Protein AF-A0A2N2JSB9-F1 (afdb_monomer_lite)

Sequence (183 aa):
MKIQDVIDMKKGLFSKIEAVAYDILVPFICLKTGGCCSVYMPLIPERNLIEIAHDLCQDEGELFCAYMSCFRKSITSHPDPCIFLDKNNLCRIYEHPLRPAVCRLYPFSFGGGAEKCPSYREHKRFLTILTHHSPPCQIYDASFCPNLNLRRIPDHDWPEILETFQASGPSAELEKKFIEWNH

pLDDT: mean 86.26, std 11.61, range [42.0, 97.81]

Radius of gyration: 18.36 Å; chains: 1; bounding box: 42×27×48 Å

Foldseek 3Di:
DDVVLVVVVLQWWWKWKAFPQFIATQTFDQPQQLQQQQLDQDDFDLVLLQVLCVVVVHDSVVSVVVSVVQVVCSVPHDHGGHPQQDPRSGGVQPDPPSQGPRNSQPPQQPPGTDPRRPRRVLSVLLVVQLCVVGPPIDMDIPNRCPDCPGRADDPVRVVVSLCSNVVSPDDPVSSVVSVSNRD

Structure (mmCIF, N/CA/C/O backbone):
data_AF-A0A2N2JSB9-F1
#
_entry.id   AF-A0A2N2JSB9-F1
#
loop_
_atom_site.group_PDB
_atom_site.id
_atom_site.type_symbol
_atom_site.label_atom_id
_atom_site.label_alt_id
_atom_site.label_comp_id
_atom_site.label_asym_id
_atom_site.label_entity_id
_atom_site.label_seq_id
_atom_site.pdbx_PDB_ins_code
_atom_site.Cartn_x
_atom_site.Cartn_y
_atom_site.Cartn_z
_atom_site.occupancy
_atom_site.B_iso_or_equiv
_atom_site.auth_seq_id
_atom_site.auth_comp_id
_atom_site.auth_asym_id
_atom_site.auth_atom_id
_atom_site.pdbx_PDB_model_num
ATOM 1 N N . MET A 1 1 ? -2.198 -4.602 -23.331 1.00 50.72 1 MET A N 1
ATOM 2 C CA . MET A 1 1 ? -2.467 -5.131 -21.979 1.00 50.72 1 MET A CA 1
ATOM 3 C C . MET A 1 1 ? -3.927 -5.532 -21.969 1.00 50.72 1 MET A C 1
ATOM 5 O O . MET A 1 1 ? -4.738 -4.753 -22.469 1.00 50.72 1 MET A O 1
ATOM 9 N N . LYS A 1 2 ? -4.259 -6.760 -21.564 1.00 42.00 2 LYS A N 1
ATOM 10 C CA . LYS A 1 2 ? -5.657 -7.206 -21.563 1.00 42.00 2 LYS A CA 1
ATOM 11 C C . LYS A 1 2 ? -6.378 -6.522 -20.396 1.00 42.00 2 LYS A C 1
ATOM 13 O O . LYS A 1 2 ? -5.768 -6.196 -19.385 1.00 42.00 2 LYS A O 1
ATOM 18 N N . ILE A 1 3 ? -7.686 -6.301 -20.526 1.00 43.19 3 ILE A N 1
ATOM 19 C CA . ILE A 1 3 ? -8.516 -5.683 -19.471 1.00 43.19 3 ILE A CA 1
ATOM 20 C C . ILE A 1 3 ? -8.419 -6.469 -18.150 1.00 43.19 3 ILE A C 1
ATOM 22 O O . ILE A 1 3 ? -8.479 -5.874 -17.078 1.00 43.19 3 ILE A O 1
ATOM 26 N N . GLN A 1 4 ? -8.216 -7.786 -18.228 1.00 44.06 4 GLN A N 1
ATOM 27 C CA . GLN A 1 4 ? -8.050 -8.657 -17.066 1.00 44.06 4 GLN A CA 1
ATOM 28 C C . GLN A 1 4 ? -6.782 -8.334 -16.254 1.00 44.06 4 GLN A C 1
ATOM 30 O O . GLN A 1 4 ? -6.853 -8.290 -15.030 1.00 44.06 4 GLN A O 1
ATOM 35 N N . ASP A 1 5 ? -5.677 -7.994 -16.921 1.00 50.25 5 ASP A N 1
ATOM 36 C CA . ASP A 1 5 ? -4.405 -7.639 -16.274 1.00 50.25 5 ASP A CA 1
ATOM 37 C C . ASP A 1 5 ? -4.565 -6.341 -15.456 1.00 50.25 5 ASP A C 1
ATOM 39 O O . ASP A 1 5 ? -4.139 -6.246 -14.309 1.00 50.25 5 ASP A O 1
ATOM 43 N N . VAL A 1 6 ? -5.324 -5.371 -15.985 1.00 51.88 6 VAL A N 1
ATOM 44 C CA . VAL A 1 6 ? -5.685 -4.130 -15.271 1.00 51.88 6 VAL A CA 1
ATOM 45 C C . VAL A 1 6 ? -6.546 -4.414 -14.034 1.00 51.88 6 VAL A C 1
ATOM 47 O O . VAL A 1 6 ? -6.442 -3.714 -13.026 1.00 51.88 6 VAL A O 1
ATOM 50 N N . ILE A 1 7 ? -7.421 -5.421 -14.095 1.00 46.69 7 ILE A N 1
ATOM 51 C CA . ILE A 1 7 ? -8.312 -5.802 -12.989 1.00 46.69 7 ILE A CA 1
ATOM 52 C C . ILE A 1 7 ? -7.534 -6.477 -11.852 1.00 46.69 7 ILE A C 1
ATOM 54 O O . ILE A 1 7 ? -7.848 -6.227 -10.687 1.00 46.69 7 ILE A O 1
ATOM 58 N N . ASP A 1 8 ? -6.511 -7.278 -12.146 1.00 51.44 8 ASP A N 1
ATOM 59 C CA . ASP A 1 8 ? -5.683 -7.893 -11.102 1.00 51.44 8 ASP A CA 1
ATOM 60 C C . ASP A 1 8 ? -4.663 -6.909 -10.507 1.00 51.44 8 ASP A C 1
ATOM 62 O O . ASP A 1 8 ? -4.428 -6.928 -9.294 1.00 51.44 8 ASP A O 1
ATOM 66 N N . MET A 1 9 ? -4.201 -5.925 -11.285 1.00 55.16 9 MET A N 1
ATOM 67 C CA . MET A 1 9 ? -3.440 -4.780 -10.764 1.00 55.16 9 MET A CA 1
ATOM 68 C C . MET A 1 9 ? -4.257 -3.910 -9.797 1.00 55.16 9 MET A C 1
ATOM 70 O O . MET A 1 9 ? -3.702 -3.400 -8.825 1.00 55.16 9 MET A O 1
ATOM 74 N N . LYS A 1 10 ? -5.587 -3.804 -9.968 1.00 54.69 10 LYS A N 1
ATOM 75 C CA . LYS A 1 10 ? -6.471 -3.111 -9.001 1.00 54.69 10 LYS A CA 1
ATOM 76 C C . LYS A 1 10 ? -6.503 -3.763 -7.613 1.00 54.69 10 LYS A C 1
ATOM 78 O O . LYS A 1 10 ? -7.000 -3.142 -6.674 1.00 54.69 10 LYS A O 1
ATOM 83 N N . LYS A 1 11 ? -6.014 -4.999 -7.462 1.00 65.56 11 LYS A N 1
ATOM 84 C CA . LYS A 1 11 ? -5.943 -5.692 -6.163 1.00 65.56 11 LYS A CA 1
ATOM 85 C C . LYS A 1 11 ? -4.587 -5.521 -5.472 1.00 65.56 11 LYS A C 1
ATOM 87 O O . LYS A 1 11 ? -4.480 -5.806 -4.281 1.00 65.56 11 LYS A O 1
ATOM 92 N N . GLY A 1 12 ? -3.560 -5.092 -6.204 1.00 80.00 12 GLY A N 1
ATOM 93 C CA . GLY A 1 12 ? -2.204 -4.922 -5.699 1.00 80.00 12 GLY A CA 1
ATOM 94 C C . GLY A 1 12 ? -1.925 -3.505 -5.206 1.00 80.00 12 GLY A C 1
ATOM 95 O O . GLY A 1 12 ? -2.455 -2.534 -5.735 1.00 80.00 12 GLY A O 1
ATOM 96 N N . LEU A 1 13 ? -1.061 -3.384 -4.198 1.00 88.56 13 LEU A N 1
ATOM 97 C CA . LEU A 1 13 ? -0.463 -2.104 -3.832 1.00 88.56 13 LEU A CA 1
ATOM 98 C C . LEU A 1 13 ? 0.814 -1.884 -4.631 1.00 88.56 13 LEU A C 1
ATOM 100 O O . LEU A 1 13 ? 1.604 -2.813 -4.803 1.00 88.56 13 LEU A O 1
ATOM 104 N N . PHE A 1 14 ? 1.017 -0.654 -5.087 1.00 91.50 14 PHE A N 1
ATOM 105 C CA . PHE A 1 14 ? 2.181 -0.258 -5.864 1.00 91.50 14 PHE A CA 1
ATOM 106 C C . PHE A 1 14 ? 2.459 1.230 -5.745 1.00 91.50 14 PHE A C 1
ATOM 108 O O . PHE A 1 14 ? 1.580 2.010 -5.368 1.00 91.50 14 PHE A O 1
ATOM 115 N N . SER A 1 15 ? 3.657 1.590 -6.182 1.00 92.44 15 SER A N 1
ATOM 116 C CA . SER A 1 15 ? 4.000 2.944 -6.592 1.00 92.44 15 SER A CA 1
ATOM 117 C C . SER A 1 15 ? 4.326 2.939 -8.079 1.00 92.44 15 SER A C 1
ATOM 119 O O . SER A 1 15 ? 4.911 1.988 -8.594 1.00 92.44 15 SER A O 1
ATOM 121 N N . LYS A 1 16 ? 3.919 3.990 -8.775 1.00 92.62 16 LYS A N 1
ATOM 122 C CA . LYS A 1 16 ? 4.202 4.254 -10.177 1.00 92.62 16 LYS A CA 1
ATOM 123 C C . LYS A 1 16 ? 5.309 5.293 -10.263 1.00 92.62 16 LYS A C 1
ATOM 125 O O . LYS A 1 16 ? 5.143 6.402 -9.761 1.00 92.62 16 LYS A O 1
ATOM 130 N N . ILE A 1 17 ? 6.408 4.931 -10.909 1.00 93.44 17 ILE A N 1
ATOM 131 C CA . ILE A 1 17 ? 7.460 5.849 -11.333 1.00 93.44 17 ILE A CA 1
ATOM 132 C C . ILE A 1 17 ? 7.115 6.267 -12.760 1.00 93.44 17 ILE A C 1
ATOM 134 O O . ILE A 1 17 ? 7.175 5.455 -13.680 1.00 93.44 17 ILE A O 1
ATOM 138 N N . GLU A 1 18 ? 6.737 7.524 -12.945 1.00 92.81 18 GLU A N 1
ATOM 139 C CA . GLU A 1 18 ? 6.546 8.108 -14.268 1.00 92.81 18 GLU A CA 1
ATOM 140 C C . GLU A 1 18 ? 7.894 8.604 -14.791 1.00 92.81 18 GLU A C 1
ATOM 142 O O . GLU A 1 18 ? 8.370 9.659 -14.366 1.00 92.81 18 GLU A O 1
ATOM 147 N N . ALA A 1 19 ? 8.514 7.848 -15.698 1.00 91.06 19 ALA A N 1
ATOM 148 C CA . ALA A 1 19 ? 9.703 8.281 -16.429 1.00 91.06 19 ALA A CA 1
ATOM 149 C C . ALA A 1 19 ? 9.305 9.106 -17.669 1.00 91.06 19 ALA A C 1
ATOM 151 O O . ALA A 1 19 ? 8.123 9.322 -17.958 1.00 91.06 19 ALA A O 1
ATOM 152 N N . VAL A 1 20 ? 10.283 9.577 -18.445 1.00 89.44 20 VAL A N 1
ATOM 153 C CA . VAL A 1 20 ? 10.009 10.399 -19.639 1.00 89.44 20 VAL A CA 1
ATOM 154 C C . VAL A 1 20 ? 9.208 9.627 -20.695 1.00 89.44 20 VAL A C 1
ATOM 156 O O . VAL A 1 20 ? 8.231 10.158 -21.222 1.00 89.44 20 VAL A O 1
ATOM 159 N N . ALA A 1 21 ? 9.579 8.377 -20.985 1.00 90.69 21 ALA A N 1
ATOM 160 C CA . ALA A 1 21 ? 8.986 7.595 -22.074 1.00 90.69 21 ALA A CA 1
ATOM 161 C C . ALA A 1 21 ? 7.978 6.527 -21.612 1.00 90.69 21 ALA A C 1
ATOM 163 O O . ALA A 1 21 ? 7.085 6.160 -22.374 1.00 90.69 21 ALA A O 1
ATOM 164 N N . TYR A 1 22 ? 8.090 6.051 -20.373 1.00 93.06 22 TYR A N 1
ATOM 165 C CA . TYR A 1 22 ? 7.349 4.899 -19.864 1.00 93.06 22 TYR A CA 1
ATOM 166 C C . TYR A 1 22 ? 7.008 5.055 -18.379 1.00 93.06 22 TYR A C 1
ATOM 168 O O . TYR A 1 22 ? 7.488 5.971 -17.709 1.00 93.06 22 TYR A O 1
ATOM 176 N N . ASP A 1 23 ? 6.178 4.149 -17.870 1.00 93.00 23 ASP A N 1
ATOM 177 C CA . ASP A 1 23 ? 5.858 4.038 -16.452 1.00 93.00 23 ASP A CA 1
ATOM 178 C C . ASP A 1 23 ? 6.407 2.720 -15.901 1.00 93.00 23 ASP A C 1
ATOM 180 O O . ASP A 1 23 ? 6.247 1.672 -16.527 1.00 93.00 23 ASP A O 1
ATOM 184 N N . ILE A 1 24 ? 7.022 2.769 -14.719 1.00 93.75 24 ILE A N 1
ATOM 185 C CA . ILE A 1 24 ? 7.435 1.577 -13.971 1.00 93.75 24 ILE A CA 1
ATOM 186 C C . ILE A 1 24 ? 6.519 1.426 -12.763 1.00 93.75 24 ILE A C 1
ATOM 188 O O . ILE A 1 24 ? 6.333 2.361 -11.984 1.00 93.75 24 ILE A O 1
ATOM 192 N N . LEU A 1 25 ? 5.983 0.232 -12.564 1.00 93.88 25 LEU A N 1
ATOM 193 C CA . LEU A 1 25 ? 5.205 -0.125 -11.389 1.00 93.88 25 LEU A CA 1
ATOM 194 C C . LEU A 1 25 ? 6.056 -0.929 -10.424 1.00 93.88 25 LEU A C 1
ATOM 196 O O . LEU A 1 25 ? 6.518 -2.023 -10.736 1.00 93.88 25 LEU A O 1
ATOM 200 N N . VAL A 1 26 ? 6.228 -0.399 -9.223 1.00 94.50 26 VAL A N 1
ATOM 201 C CA . VAL A 1 26 ? 6.958 -1.050 -8.140 1.00 94.50 26 VAL A CA 1
ATOM 202 C C . VAL A 1 26 ? 5.939 -1.657 -7.182 1.00 94.50 26 VAL A C 1
ATOM 204 O O . VAL A 1 26 ? 5.251 -0.906 -6.482 1.00 94.50 26 VAL A O 1
ATOM 207 N N . PRO A 1 27 ? 5.801 -2.994 -7.119 1.00 93.94 27 PRO A N 1
ATOM 208 C CA . PRO A 1 27 ? 4.850 -3.609 -6.215 1.00 93.94 27 PRO A CA 1
ATOM 209 C C . PRO A 1 27 ? 5.205 -3.405 -4.745 1.00 93.94 27 PRO A C 1
ATOM 211 O O . PRO A 1 27 ? 6.362 -3.234 -4.356 1.00 93.94 27 PRO A O 1
ATOM 214 N N . PHE A 1 28 ? 4.179 -3.464 -3.906 1.00 92.38 28 PHE A N 1
ATOM 215 C CA . PHE A 1 28 ? 4.302 -3.546 -2.462 1.00 92.38 28 PHE A CA 1
ATOM 216 C C . PHE A 1 28 ? 3.621 -4.824 -1.968 1.00 92.38 28 PHE A C 1
ATOM 218 O O . PHE A 1 28 ? 2.415 -5.019 -2.141 1.00 92.38 28 PHE A O 1
ATOM 225 N N . ILE A 1 29 ? 4.401 -5.694 -1.321 1.00 90.88 29 ILE A N 1
ATOM 226 C CA . ILE A 1 29 ? 3.926 -6.965 -0.766 1.00 90.88 29 ILE A CA 1
ATOM 227 C C . ILE A 1 29 ? 3.963 -6.885 0.757 1.00 90.88 29 ILE A C 1
ATOM 229 O O . ILE A 1 29 ? 5.024 -6.854 1.379 1.00 90.88 29 ILE A O 1
ATOM 233 N N . CYS A 1 30 ? 2.784 -6.858 1.377 1.00 88.44 30 CYS A N 1
ATOM 234 C CA . CYS A 1 30 ? 2.662 -6.871 2.830 1.00 88.44 30 CYS A CA 1
ATOM 235 C C . CYS A 1 30 ? 2.976 -8.270 3.382 1.00 88.44 30 CYS A C 1
ATOM 237 O O . CYS A 1 30 ? 2.169 -9.183 3.237 1.00 88.44 30 CYS A O 1
ATOM 239 N N . LEU A 1 31 ? 4.079 -8.405 4.123 1.00 88.44 31 LEU A N 1
ATOM 240 C CA . LEU A 1 31 ? 4.503 -9.667 4.753 1.00 88.44 31 LEU A CA 1
ATOM 241 C C . LEU A 1 31 ? 3.686 -10.060 6.005 1.00 88.44 31 LEU A C 1
ATOM 243 O O . LEU A 1 31 ? 4.081 -10.947 6.753 1.00 88.44 31 LEU A O 1
ATOM 247 N N . LYS A 1 32 ? 2.570 -9.370 6.278 1.00 88.25 32 LYS A N 1
ATOM 248 C CA . LYS A 1 32 ? 1.663 -9.614 7.419 1.00 88.25 32 LYS A CA 1
ATOM 249 C C . LYS A 1 32 ? 2.341 -9.646 8.803 1.00 88.25 32 LYS A C 1
ATOM 251 O O . LYS A 1 32 ? 1.815 -10.239 9.732 1.00 88.25 32 LYS A O 1
ATOM 256 N N . THR A 1 33 ? 3.469 -8.955 8.975 1.00 85.06 33 THR A N 1
ATOM 257 C CA . THR A 1 33 ? 4.258 -8.982 10.224 1.00 85.06 33 THR A CA 1
ATOM 258 C C . THR A 1 33 ? 3.656 -8.178 11.382 1.00 85.06 33 THR A C 1
ATOM 260 O O . THR A 1 33 ? 4.233 -8.141 12.464 1.00 85.06 33 THR A O 1
ATOM 263 N N . GLY A 1 34 ? 2.579 -7.419 11.146 1.00 81.06 34 GLY A N 1
ATOM 264 C CA . GLY A 1 34 ? 2.004 -6.470 12.112 1.00 81.06 34 GLY A CA 1
ATOM 265 C C . GLY A 1 34 ? 2.878 -5.242 12.413 1.00 81.06 34 GLY A C 1
ATOM 266 O O . GLY A 1 34 ? 2.415 -4.290 13.043 1.00 81.06 34 GLY A O 1
ATOM 267 N N . GLY A 1 35 ? 4.115 -5.197 11.900 1.00 79.50 35 GLY A N 1
ATOM 268 C CA . GLY A 1 35 ? 5.072 -4.119 12.154 1.00 79.50 35 GLY A CA 1
ATOM 269 C C . GLY A 1 35 ? 4.535 -2.743 11.762 1.00 79.50 35 GLY A C 1
ATOM 270 O O . GLY A 1 35 ? 4.604 -1.811 12.550 1.00 79.50 35 GLY A O 1
ATOM 271 N N . CYS A 1 36 ? 3.910 -2.609 10.596 1.00 76.25 36 CYS A N 1
ATOM 272 C CA . CYS A 1 36 ? 3.260 -1.359 10.199 1.00 76.25 36 CYS A CA 1
ATOM 273 C C . CYS A 1 36 ? 2.030 -1.004 11.050 1.00 76.25 36 CYS A C 1
ATOM 275 O O . CYS A 1 36 ? 1.862 0.144 11.447 1.00 76.25 36 CYS A O 1
ATOM 277 N N . CYS A 1 37 ? 1.196 -1.994 11.372 1.00 78.94 37 CYS A N 1
ATOM 278 C CA . CYS A 1 37 ? -0.064 -1.811 12.098 1.00 78.94 37 CYS A CA 1
ATOM 279 C C . CYS A 1 37 ? 0.134 -1.433 13.576 1.00 78.94 37 CYS A C 1
ATOM 281 O O . CYS A 1 37 ? -0.799 -0.995 14.237 1.00 78.94 37 CYS A O 1
ATOM 283 N N . SER A 1 38 ? 1.342 -1.618 14.108 1.00 77.69 38 SER A N 1
ATOM 284 C CA . SER A 1 38 ? 1.674 -1.290 15.500 1.00 77.69 38 SER A CA 1
ATOM 285 C C . SER A 1 38 ? 2.041 0.181 15.734 1.00 77.69 38 SER A C 1
ATOM 287 O O . SER A 1 38 ? 2.274 0.564 16.872 1.00 77.69 38 SER A O 1
ATOM 289 N N . VAL A 1 39 ? 2.158 0.996 14.681 1.00 77.50 39 VAL A N 1
ATOM 290 C CA . VAL A 1 39 ? 2.416 2.453 14.784 1.00 77.50 39 VAL A CA 1
ATOM 291 C C . VAL A 1 39 ? 1.436 3.287 13.975 1.00 77.50 39 VAL A C 1
ATOM 293 O O . VAL A 1 39 ? 1.527 4.508 13.965 1.00 77.50 39 VAL A O 1
ATOM 296 N N . TYR A 1 40 ? 0.517 2.630 13.277 1.00 80.19 40 TYR A N 1
ATOM 297 C CA . TYR A 1 40 ? -0.458 3.275 12.425 1.00 80.19 40 TYR A CA 1
ATOM 298 C C . TYR A 1 40 ? -1.858 2.843 12.837 1.00 80.19 40 TYR A C 1
ATOM 300 O O . TYR A 1 40 ? -2.190 1.657 12.783 1.00 80.19 40 TYR A O 1
ATOM 308 N N . MET A 1 41 ? -2.675 3.825 13.209 1.00 86.75 41 MET A N 1
ATOM 309 C CA . MET A 1 41 ? -4.078 3.634 13.540 1.00 86.75 41 MET A CA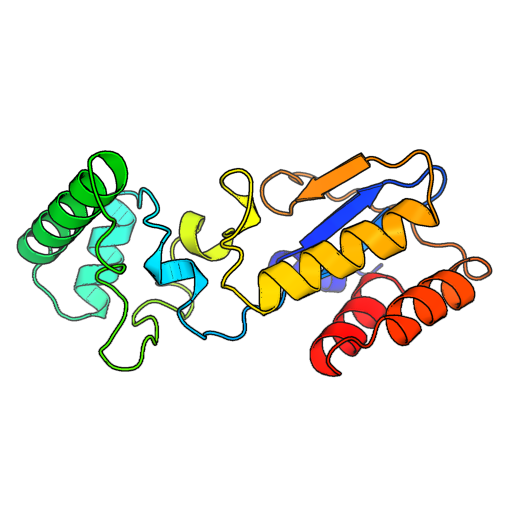 1
ATOM 310 C C . MET A 1 41 ? -4.928 4.457 12.555 1.00 86.75 41 MET A C 1
ATOM 312 O O . MET A 1 41 ? -5.054 5.670 12.725 1.00 86.75 41 MET A O 1
ATOM 316 N N . PRO A 1 42 ? -5.466 3.837 11.485 1.00 86.12 42 PRO A N 1
ATOM 317 C CA . PRO A 1 42 ? -6.300 4.532 10.507 1.00 86.12 42 PRO A CA 1
ATOM 318 C C . PRO A 1 42 ? -7.566 5.057 11.163 1.00 86.12 42 PRO A C 1
ATOM 320 O O . PRO A 1 42 ? -8.112 4.370 12.025 1.00 86.12 42 PRO A O 1
ATOM 323 N N . LEU A 1 43 ? -8.106 6.167 10.652 1.00 90.19 43 LEU A N 1
ATOM 324 C CA . LEU A 1 43 ? -9.516 6.502 10.841 1.00 90.19 43 LEU A CA 1
ATOM 325 C C . LEU A 1 43 ? -10.374 5.573 9.965 1.00 90.19 43 LEU A C 1
ATOM 327 O O . LEU A 1 43 ? -10.354 5.667 8.737 1.00 90.19 43 LEU A O 1
ATOM 331 N N . ILE A 1 44 ? -11.104 4.658 10.593 1.00 92.31 44 ILE A N 1
ATOM 332 C CA . ILE A 1 44 ? -11.992 3.691 9.954 1.00 92.31 44 ILE A CA 1
ATOM 333 C C . ILE A 1 44 ? -13.414 4.261 10.024 1.00 92.31 44 ILE A C 1
ATOM 335 O O . ILE A 1 44 ? -13.850 4.644 11.110 1.00 92.31 44 ILE A O 1
ATOM 339 N N . PRO A 1 45 ? -14.150 4.331 8.899 1.00 92.25 45 PRO A N 1
ATOM 340 C CA . PRO A 1 45 ? -15.542 4.765 8.913 1.00 92.25 45 PRO A CA 1
ATOM 341 C C . PRO A 1 45 ? -16.402 3.890 9.832 1.00 92.25 45 PRO A C 1
ATOM 343 O O . PRO A 1 45 ? -16.259 2.672 9.826 1.00 92.25 45 PRO A O 1
ATOM 346 N N . GLU A 1 46 ? -17.349 4.492 10.548 1.00 94.75 46 GLU A N 1
ATOM 347 C CA . GLU A 1 46 ? -18.229 3.793 11.497 1.00 94.75 46 GLU A CA 1
ATOM 348 C C . GLU A 1 46 ? -18.951 2.589 10.876 1.00 94.75 46 GLU A C 1
ATOM 350 O O . GLU A 1 46 ? -18.919 1.501 11.439 1.00 94.75 46 GLU A O 1
ATOM 355 N N . ARG A 1 47 ? -19.473 2.733 9.650 1.00 94.38 47 ARG A N 1
ATOM 356 C CA . ARG A 1 47 ? -20.082 1.617 8.900 1.00 94.38 47 ARG A CA 1
ATOM 357 C C . ARG A 1 47 ? -19.168 0.387 8.797 1.00 94.38 47 ARG A C 1
ATOM 359 O O . ARG A 1 47 ? -19.633 -0.737 8.891 1.00 94.38 47 ARG A O 1
ATOM 366 N N . ASN A 1 48 ? -17.862 0.603 8.622 1.00 94.44 48 ASN A N 1
ATOM 367 C CA . ASN A 1 48 ? -16.887 -0.474 8.504 1.00 94.44 48 ASN A CA 1
ATOM 368 C C . ASN A 1 48 ? -16.582 -1.087 9.876 1.00 94.44 48 ASN A C 1
ATOM 370 O O . ASN A 1 48 ? -16.287 -2.272 9.943 1.00 94.44 48 ASN A O 1
ATOM 374 N N . LEU A 1 49 ? -16.665 -0.313 10.964 1.00 96.06 49 LEU A N 1
ATOM 375 C CA . LEU A 1 49 ? -16.543 -0.847 12.324 1.00 96.06 49 LEU A CA 1
ATOM 376 C C . LEU A 1 49 ? -17.728 -1.750 12.681 1.00 96.06 49 LEU A C 1
ATOM 378 O O . LEU A 1 49 ? -17.503 -2.793 13.282 1.00 96.06 49 LEU A O 1
ATOM 382 N N . ILE A 1 50 ? -18.946 -1.397 12.259 1.00 95.12 50 ILE A N 1
ATOM 383 C CA . ILE A 1 50 ? -20.146 -2.234 12.430 1.00 95.12 50 ILE A CA 1
ATOM 384 C C . ILE A 1 50 ? -19.978 -3.565 11.683 1.00 95.12 50 ILE A C 1
ATOM 386 O O . ILE A 1 50 ? -20.120 -4.633 12.272 1.00 95.12 50 ILE A O 1
ATOM 390 N N . GLU A 1 51 ? -19.581 -3.517 10.405 1.00 95.00 51 GLU A N 1
ATOM 391 C CA . GLU A 1 51 ? -19.295 -4.722 9.607 1.00 95.00 51 GLU A CA 1
ATOM 392 C C . GLU A 1 51 ? -18.236 -5.619 10.270 1.00 95.00 51 GLU A C 1
ATOM 394 O O . GLU A 1 51 ? -18.397 -6.837 10.331 1.00 95.00 51 GLU A O 1
ATOM 399 N N . ILE A 1 52 ? -17.168 -5.015 10.802 1.00 95.75 52 ILE A N 1
ATOM 400 C CA . ILE A 1 52 ? -16.115 -5.736 11.524 1.00 95.75 52 ILE A CA 1
ATOM 401 C C . ILE A 1 52 ? -16.651 -6.358 12.822 1.00 95.75 52 ILE A C 1
ATOM 403 O O . ILE A 1 52 ? -16.301 -7.497 13.125 1.00 95.75 52 ILE A O 1
ATOM 407 N N . ALA A 1 53 ? -17.470 -5.640 13.596 1.00 96.44 53 ALA A N 1
ATOM 408 C CA . ALA A 1 53 ? -18.030 -6.141 14.852 1.00 96.44 53 ALA A CA 1
ATOM 409 C C . ALA A 1 53 ? -18.874 -7.399 14.628 1.00 96.44 53 ALA A C 1
ATOM 411 O O . ALA A 1 53 ? -18.672 -8.399 15.318 1.00 96.44 53 ALA A O 1
ATOM 412 N N . HIS A 1 54 ? -19.757 -7.371 13.624 1.00 95.75 54 HIS A N 1
ATOM 413 C CA . HIS A 1 54 ? -20.595 -8.516 13.276 1.00 95.75 54 HIS A CA 1
ATOM 414 C C . HIS A 1 54 ? -19.774 -9.747 12.902 1.00 95.75 54 HIS A C 1
ATOM 416 O O . HIS A 1 54 ? -20.045 -10.835 13.407 1.00 95.75 54 HIS A O 1
ATOM 422 N N . ASP A 1 55 ? -18.762 -9.584 12.050 1.00 95.19 55 ASP A N 1
ATOM 423 C CA . ASP A 1 55 ? -17.926 -10.705 11.614 1.00 95.19 55 ASP A CA 1
ATOM 424 C C . ASP A 1 55 ? -17.111 -11.298 12.771 1.00 95.19 55 ASP A C 1
ATOM 426 O O . ASP A 1 55 ? -17.065 -12.513 12.961 1.00 95.19 55 ASP A O 1
ATOM 430 N N . LEU A 1 56 ? -16.563 -10.431 13.628 1.00 93.69 56 LEU A N 1
ATOM 431 C CA . LEU A 1 56 ? -15.835 -10.848 14.824 1.00 93.69 56 LEU A CA 1
ATOM 432 C C . LEU A 1 56 ? -16.750 -11.338 15.960 1.00 93.69 56 LEU A C 1
ATOM 434 O O . LEU A 1 56 ? -16.235 -11.719 17.014 1.00 93.69 56 LEU A O 1
ATOM 438 N N . CYS A 1 57 ? -18.076 -11.332 15.770 1.00 95.00 57 CYS A N 1
ATOM 439 C CA . CYS A 1 57 ? -19.072 -11.660 16.792 1.00 95.00 57 CYS A CA 1
ATOM 440 C C . CYS A 1 57 ? -18.868 -10.858 18.096 1.00 95.00 57 CYS A C 1
ATOM 442 O O . CYS A 1 57 ? -18.946 -11.411 19.196 1.00 95.00 57 CYS A O 1
ATOM 444 N N . GLN A 1 58 ? -18.559 -9.564 17.972 1.00 95.69 58 GLN A N 1
ATOM 445 C CA . GLN A 1 58 ? -18.371 -8.631 19.087 1.00 95.69 58 GLN A CA 1
ATOM 446 C C . GLN A 1 58 ? -19.542 -7.647 19.173 1.00 95.69 58 GLN A C 1
ATOM 448 O O . GLN A 1 58 ? -20.192 -7.365 18.168 1.00 95.69 58 GLN A O 1
ATOM 453 N N . ASP A 1 59 ? -19.785 -7.092 20.361 1.00 97.81 59 ASP A N 1
ATOM 454 C CA . ASP A 1 59 ? -20.734 -5.990 20.511 1.00 97.81 59 ASP A CA 1
ATOM 455 C C . ASP A 1 59 ? -20.235 -4.742 19.759 1.00 97.81 59 ASP A C 1
ATOM 457 O O . ASP A 1 59 ? -19.069 -4.343 19.872 1.00 97.81 59 ASP A O 1
ATOM 461 N N . GLU A 1 60 ? -21.121 -4.132 18.970 1.00 97.44 60 GLU A N 1
ATOM 462 C CA . GLU A 1 60 ? -20.807 -2.963 18.141 1.00 97.44 60 GLU A CA 1
ATOM 463 C C . GLU A 1 60 ? -20.377 -1.763 18.992 1.00 97.44 60 GLU A C 1
ATOM 465 O O . GLU A 1 60 ? -19.396 -1.084 18.670 1.00 97.44 60 GLU A O 1
ATOM 470 N N . GLY A 1 61 ? -21.088 -1.516 20.098 1.00 96.25 61 GLY A N 1
ATOM 471 C CA . GLY A 1 61 ? -20.830 -0.401 21.002 1.00 96.25 61 GLY A CA 1
ATOM 472 C C . GLY A 1 61 ? -19.499 -0.559 21.730 1.00 96.25 61 GLY A C 1
ATOM 473 O O . GLY A 1 61 ? -18.712 0.392 21.798 1.00 96.25 61 GLY A O 1
ATOM 474 N N . GLU A 1 62 ? -19.208 -1.766 22.217 1.00 96.94 62 GLU A N 1
ATOM 475 C CA . GLU A 1 62 ? -17.927 -2.099 22.841 1.00 96.94 62 GLU A CA 1
ATOM 476 C C . GLU A 1 62 ? -16.762 -1.941 21.859 1.00 96.94 62 GLU A C 1
ATOM 478 O O . GLU A 1 62 ? -15.766 -1.283 22.192 1.00 96.94 62 GLU A O 1
ATOM 483 N N . LEU A 1 63 ? -16.885 -2.480 20.636 1.00 96.62 63 LEU A N 1
ATOM 484 C CA . LEU A 1 63 ? -15.835 -2.356 19.624 1.00 96.62 63 LEU A CA 1
ATOM 485 C C . LEU A 1 63 ? -15.602 -0.892 19.249 1.00 96.62 63 LEU A C 1
ATOM 487 O O . LEU A 1 63 ? -14.451 -0.450 19.194 1.00 96.62 63 LEU A O 1
ATOM 491 N N . PHE A 1 64 ? -16.673 -0.133 19.014 1.00 96.38 64 PHE A N 1
ATOM 492 C CA . PHE A 1 64 ? -16.584 1.282 18.670 1.00 96.38 64 PHE A CA 1
ATOM 493 C C . PHE A 1 64 ? -15.894 2.085 19.779 1.00 96.38 64 PHE A C 1
ATOM 495 O O . PHE A 1 64 ? -14.966 2.852 19.506 1.00 96.38 64 PHE A O 1
ATOM 502 N N . CYS A 1 65 ? -16.278 1.869 21.042 1.00 95.75 65 CYS A N 1
ATOM 503 C CA . CYS A 1 65 ? -15.656 2.530 22.190 1.00 95.75 65 CYS A CA 1
ATOM 504 C C . CYS A 1 65 ? -14.163 2.192 22.306 1.00 95.75 65 CYS A C 1
ATOM 506 O O . CYS A 1 65 ? -13.333 3.096 22.470 1.00 95.75 65 CYS A O 1
ATOM 508 N N . ALA A 1 66 ? -13.806 0.910 22.181 1.00 94.62 66 ALA A N 1
ATOM 509 C CA . ALA A 1 66 ? -12.418 0.456 22.224 1.00 94.62 66 ALA A CA 1
ATOM 510 C C . ALA A 1 66 ? -11.588 1.056 21.077 1.00 94.62 66 ALA A C 1
ATOM 512 O O . ALA A 1 66 ? -10.487 1.571 21.300 1.00 94.62 66 ALA A O 1
ATOM 513 N N . TYR A 1 67 ? -12.143 1.051 19.863 1.00 95.25 67 TYR A N 1
ATOM 514 C CA . TYR A 1 67 ? -11.518 1.622 18.676 1.00 95.25 67 TYR A CA 1
ATOM 515 C C . TYR A 1 67 ? -11.276 3.125 18.835 1.00 95.25 67 TYR A C 1
ATOM 517 O O . TYR A 1 67 ? -10.144 3.580 18.671 1.00 95.25 67 TYR A O 1
ATOM 525 N N . MET A 1 68 ? -12.301 3.894 19.216 1.00 94.19 68 MET A N 1
ATOM 526 C CA . MET A 1 68 ? -12.194 5.347 19.375 1.00 94.19 68 MET A CA 1
ATOM 527 C C . MET A 1 68 ? -11.232 5.735 20.497 1.00 94.19 68 MET A C 1
ATOM 529 O O . MET A 1 68 ? -10.500 6.716 20.364 1.00 94.19 68 MET A O 1
ATOM 533 N N . SER A 1 69 ? -11.198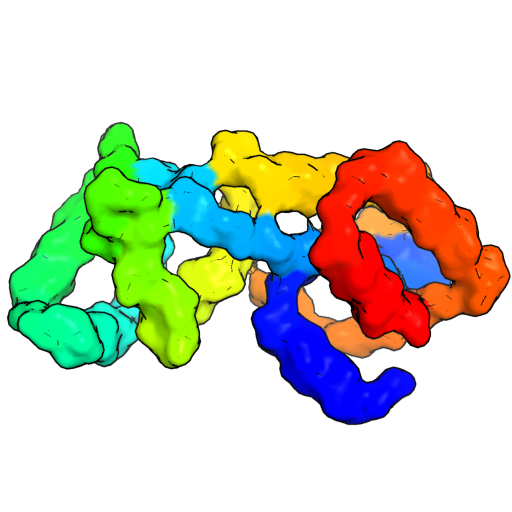 4.962 21.585 1.00 92.19 69 SER A N 1
ATOM 534 C CA . SER A 1 69 ? -10.221 5.138 22.663 1.00 92.19 69 SER A CA 1
ATOM 535 C C . SER A 1 69 ? -8.786 4.951 22.154 1.00 92.19 69 SER A C 1
ATOM 537 O O . SER A 1 69 ? -7.940 5.824 22.353 1.00 92.19 69 SER A O 1
ATOM 539 N N . CYS A 1 70 ? -8.521 3.866 21.418 1.00 91.12 70 CYS A N 1
ATOM 540 C CA . CYS A 1 70 ? -7.209 3.595 20.825 1.00 91.12 70 CYS A CA 1
ATOM 541 C C . CYS A 1 70 ? -6.821 4.639 19.757 1.00 91.12 70 CYS A C 1
ATOM 543 O O . CYS A 1 70 ? -5.709 5.167 19.786 1.00 91.12 70 CYS A O 1
ATOM 545 N N . PHE A 1 71 ? -7.747 5.020 18.870 1.00 90.69 71 PHE A N 1
ATOM 546 C CA . PHE A 1 71 ? -7.521 6.056 17.858 1.00 90.69 71 PHE A CA 1
ATOM 547 C C . PHE A 1 71 ? -7.189 7.414 18.492 1.00 90.69 71 PHE A C 1
ATOM 549 O O . PHE A 1 71 ? -6.215 8.054 18.096 1.00 90.69 71 PHE A O 1
ATOM 556 N N . ARG A 1 72 ? -7.921 7.832 19.534 1.00 90.06 72 ARG A N 1
ATOM 557 C CA . ARG A 1 72 ? -7.611 9.069 20.273 1.00 90.06 72 ARG A CA 1
ATOM 558 C C . ARG A 1 72 ? -6.223 9.032 20.904 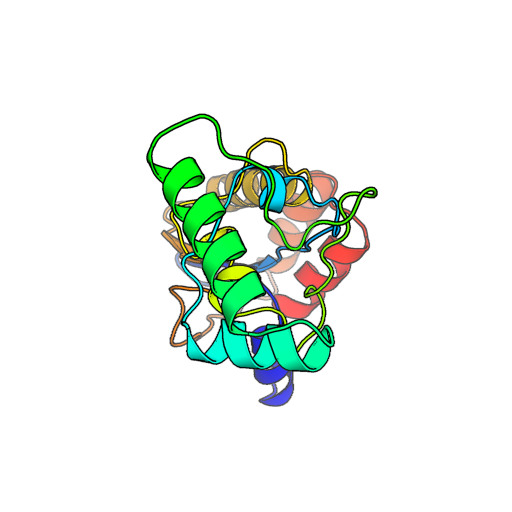1.00 90.06 72 ARG A C 1
ATOM 560 O O . ARG A 1 72 ? -5.501 10.015 20.812 1.00 90.06 72 ARG A O 1
ATOM 567 N N . LYS A 1 73 ? -5.814 7.906 21.494 1.00 88.19 73 LYS A N 1
ATOM 568 C CA . LYS A 1 73 ? -4.447 7.775 22.018 1.00 88.19 73 LYS A CA 1
ATOM 569 C C . LYS A 1 73 ? -3.409 7.921 20.914 1.00 88.19 73 LYS A C 1
ATOM 571 O O . LYS A 1 73 ? -2.456 8.664 21.100 1.00 88.19 73 LYS A O 1
ATOM 576 N N . SER A 1 74 ? -3.640 7.304 19.752 1.00 84.31 74 SER A N 1
ATOM 577 C CA . SER A 1 74 ? -2.702 7.344 18.622 1.00 84.31 74 SER A CA 1
ATOM 578 C C . SER A 1 74 ? -2.399 8.753 18.096 1.00 84.31 74 SER A C 1
ATOM 580 O O . SER A 1 74 ? -1.331 8.963 17.527 1.00 84.31 74 SER A O 1
ATOM 582 N N . ILE A 1 75 ? -3.304 9.719 18.312 1.00 82.62 75 ILE A N 1
ATOM 583 C CA . ILE A 1 75 ? -3.106 11.125 17.929 1.00 82.62 75 ILE A CA 1
ATOM 584 C C . ILE A 1 75 ? -2.514 11.988 19.056 1.00 82.62 75 ILE A C 1
ATOM 586 O O . ILE A 1 75 ? -1.955 13.042 18.766 1.00 82.62 75 ILE A O 1
ATOM 590 N N . THR A 1 76 ? -2.635 11.587 20.330 1.00 78.94 76 THR A N 1
ATOM 591 C CA . THR A 1 76 ? -2.221 12.412 21.484 1.00 78.94 76 THR A CA 1
ATOM 592 C C . THR A 1 76 ? -0.938 11.955 22.178 1.00 78.94 76 THR A C 1
ATOM 594 O O . THR A 1 76 ? -0.279 12.768 22.824 1.00 78.94 76 THR A O 1
ATOM 597 N N . SER A 1 77 ? -0.598 10.666 22.132 1.00 69.25 77 SER A N 1
ATOM 598 C CA . SER A 1 77 ? 0.480 10.066 22.934 1.00 69.25 77 SER A CA 1
ATOM 599 C C . SER A 1 77 ? 0.907 8.702 22.365 1.00 69.25 77 SER A C 1
ATOM 601 O O . SER A 1 77 ? 0.313 8.230 21.404 1.00 69.25 77 SER A O 1
ATOM 603 N N . HIS A 1 78 ? 1.980 8.099 22.905 1.00 68.50 78 HIS A N 1
ATOM 604 C CA . HIS A 1 78 ? 2.552 6.812 22.466 1.00 68.50 78 HIS A CA 1
ATOM 605 C C . HIS A 1 78 ? 1.475 5.836 21.955 1.00 68.50 78 HIS A C 1
ATOM 607 O O . HIS A 1 78 ? 0.647 5.397 22.757 1.00 68.50 78 HIS A O 1
ATOM 613 N N . PRO A 1 79 ? 1.445 5.528 20.646 1.00 71.69 79 PRO A N 1
ATOM 614 C CA . PRO A 1 79 ? 0.342 4.785 20.065 1.00 71.69 79 PRO A CA 1
ATOM 615 C C . PRO A 1 79 ? 0.299 3.376 20.652 1.00 71.69 79 PRO A C 1
ATOM 617 O O . PRO A 1 79 ? 1.281 2.633 20.581 1.00 71.69 79 PRO A O 1
ATOM 620 N N . ASP A 1 80 ? -0.856 3.010 21.207 1.00 82.88 80 ASP A N 1
ATOM 621 C CA . ASP A 1 80 ? -1.161 1.610 21.479 1.00 82.88 80 ASP A CA 1
ATOM 622 C C . ASP A 1 80 ? -1.185 0.849 20.138 1.00 82.88 80 ASP A C 1
ATOM 624 O O . ASP A 1 80 ? -1.579 1.417 19.108 1.00 82.88 80 ASP A O 1
ATOM 628 N N . PRO A 1 81 ? -0.790 -0.437 20.111 1.00 83.88 81 PRO A N 1
ATOM 629 C CA . PRO A 1 81 ? -0.988 -1.266 18.933 1.00 83.88 81 PRO A CA 1
ATOM 630 C C . PRO A 1 81 ? -2.459 -1.263 18.504 1.00 83.88 81 PRO A C 1
ATOM 632 O O . PRO A 1 81 ? -3.364 -1.227 19.339 1.00 83.88 81 PRO A O 1
ATOM 635 N N . CYS A 1 82 ? -2.696 -1.343 17.194 1.00 89.31 82 CYS A N 1
ATOM 636 C CA . CYS A 1 82 ? -4.041 -1.447 16.641 1.00 89.31 82 CYS A CA 1
ATOM 637 C C . CYS A 1 82 ? -4.845 -2.564 17.334 1.00 89.31 82 CYS A C 1
ATOM 639 O O . CYS A 1 82 ? -4.379 -3.700 17.421 1.00 89.31 82 CYS A O 1
ATOM 641 N N . ILE A 1 83 ? -6.080 -2.265 17.754 1.00 92.44 83 ILE A N 1
ATOM 642 C CA . ILE A 1 83 ? -6.964 -3.197 18.487 1.00 92.44 83 ILE A CA 1
ATOM 643 C C . ILE A 1 83 ? -7.334 -4.471 17.703 1.00 92.44 83 ILE A C 1
ATOM 645 O O . ILE A 1 83 ? -7.928 -5.410 18.236 1.00 92.44 83 ILE A O 1
ATOM 649 N N . PHE A 1 84 ? -7.030 -4.499 16.406 1.00 93.12 84 PHE A N 1
ATOM 650 C CA . PHE A 1 84 ? -7.248 -5.656 15.547 1.00 93.12 84 PHE A CA 1
ATOM 651 C C . PHE A 1 84 ? -6.028 -6.572 15.454 1.00 93.12 84 PHE A C 1
ATOM 653 O O . PHE A 1 84 ? -6.134 -7.620 14.823 1.00 93.12 84 PHE A O 1
ATOM 660 N N . LEU A 1 85 ? -4.890 -6.207 16.049 1.00 91.19 85 LEU A N 1
ATOM 661 C CA . LEU A 1 85 ? -3.751 -7.107 16.196 1.00 91.19 85 LEU A CA 1
ATOM 662 C C . LEU A 1 85 ? -4.009 -8.085 17.342 1.00 91.19 85 LEU A C 1
ATOM 664 O O . LEU A 1 85 ? -4.414 -7.691 18.434 1.00 91.19 85 LEU A O 1
ATOM 668 N N . ASP A 1 86 ? -3.781 -9.366 17.081 1.00 90.19 86 ASP A N 1
ATOM 669 C CA . ASP A 1 86 ? -3.773 -10.388 18.117 1.00 90.19 86 ASP A CA 1
ATOM 670 C C . ASP A 1 86 ? -2.421 -10.433 18.857 1.00 90.19 86 ASP A C 1
ATOM 672 O O . ASP A 1 86 ? -1.480 -9.688 18.568 1.00 90.19 86 ASP A O 1
ATOM 676 N N . LYS A 1 87 ? -2.301 -11.360 19.811 1.00 89.69 87 LYS A N 1
ATOM 677 C CA . LYS A 1 87 ? -1.070 -11.587 20.587 1.00 89.69 87 LYS A CA 1
ATOM 678 C C . LYS A 1 87 ? 0.149 -12.006 19.749 1.00 89.69 87 LYS A C 1
ATOM 680 O O . LYS A 1 87 ? 1.270 -11.926 20.240 1.00 89.69 87 LYS A O 1
ATOM 685 N N . ASN A 1 88 ? -0.064 -12.467 18.517 1.00 89.06 88 ASN A N 1
ATOM 686 C CA . ASN A 1 88 ? 0.975 -12.885 17.580 1.00 89.06 88 ASN A CA 1
ATOM 687 C C . ASN A 1 88 ? 1.293 -11.788 16.545 1.00 89.06 88 ASN A C 1
ATOM 689 O O . ASN A 1 88 ? 2.021 -12.051 15.590 1.00 89.06 88 ASN A O 1
ATOM 693 N N . ASN A 1 89 ? 0.761 -10.568 16.712 1.00 86.94 89 ASN A N 1
ATOM 694 C CA . ASN A 1 89 ? 0.823 -9.468 15.742 1.00 86.94 89 ASN A CA 1
ATOM 695 C C . ASN A 1 89 ? 0.135 -9.764 14.396 1.00 86.94 89 ASN A C 1
ATOM 697 O O . ASN A 1 89 ? 0.399 -9.085 13.398 1.00 86.94 89 ASN A O 1
ATOM 701 N N . LEU A 1 90 ? -0.778 -10.735 14.358 1.00 88.94 90 LEU A N 1
ATOM 702 C CA . LEU A 1 90 ? -1.604 -11.007 13.188 1.00 88.94 90 LEU A CA 1
ATOM 703 C C . LEU A 1 90 ? -2.863 -10.143 13.237 1.00 88.94 90 LEU A C 1
ATOM 705 O O . LEU A 1 90 ? -3.501 -9.974 14.274 1.00 88.94 90 LEU A O 1
ATOM 709 N N . CYS A 1 91 ? -3.224 -9.563 12.094 1.00 90.75 91 CYS A N 1
ATOM 710 C CA . CYS A 1 91 ? -4.405 -8.717 11.997 1.00 90.75 91 CYS A CA 1
ATOM 711 C C . CYS A 1 91 ? -5.657 -9.583 11.816 1.00 90.75 91 CYS A C 1
ATOM 713 O O . CYS A 1 91 ? -5.811 -10.255 10.799 1.00 90.75 91 CYS A O 1
ATOM 715 N N . ARG A 1 92 ? -6.573 -9.519 12.785 1.00 92.38 92 ARG A N 1
ATOM 716 C CA . ARG A 1 92 ? -7.835 -10.278 12.796 1.00 92.38 92 ARG A CA 1
ATOM 717 C C . ARG A 1 92 ? -8.787 -9.885 11.665 1.00 92.38 92 ARG A C 1
ATOM 719 O O . ARG A 1 92 ? -9.639 -10.671 11.290 1.00 92.38 92 ARG A O 1
ATOM 726 N N . ILE A 1 93 ? -8.602 -8.694 11.098 1.00 92.31 93 ILE A N 1
ATOM 727 C CA . ILE A 1 93 ? -9.386 -8.173 9.971 1.00 92.31 93 ILE A CA 1
ATOM 728 C C . ILE A 1 93 ? -8.559 -8.110 8.682 1.00 92.31 93 ILE A C 1
ATOM 730 O O . ILE A 1 93 ? -8.815 -7.262 7.836 1.00 92.31 93 ILE A O 1
ATOM 734 N N . TYR A 1 94 ? -7.494 -8.913 8.549 1.00 88.44 94 TYR A N 1
ATOM 735 C CA . TYR A 1 94 ? -6.574 -8.785 7.412 1.00 88.44 94 TYR A CA 1
ATOM 736 C C . TYR A 1 94 ? -7.230 -9.123 6.070 1.00 88.44 94 TYR A C 1
ATOM 738 O O . TYR A 1 94 ? -6.925 -8.489 5.055 1.00 88.44 94 TYR A O 1
ATOM 746 N N . GLU A 1 95 ? -8.084 -10.142 6.055 1.00 86.62 95 GLU A N 1
ATOM 747 C CA . GLU A 1 95 ? -8.681 -10.648 4.826 1.00 86.62 95 GLU A CA 1
ATOM 748 C C . GLU A 1 95 ? -9.829 -9.744 4.348 1.00 86.62 95 GLU A C 1
ATOM 750 O O . GLU A 1 95 ? -10.509 -9.062 5.121 1.00 86.62 95 GLU A O 1
ATOM 755 N N . HIS A 1 96 ? -10.011 -9.685 3.030 1.00 74.19 96 HIS A N 1
ATOM 756 C CA . HIS A 1 96 ? -11.136 -8.983 2.415 1.00 74.19 96 HIS A CA 1
ATOM 757 C C . HIS A 1 96 ? -12.421 -9.816 2.613 1.00 74.19 96 HIS A C 1
ATOM 759 O O . HIS A 1 96 ? -12.347 -11.034 2.461 1.00 74.19 96 HIS A O 1
ATOM 765 N N . PRO A 1 97 ? -13.589 -9.212 2.913 1.00 82.19 97 PRO A N 1
ATOM 766 C CA . PRO A 1 97 ? -13.912 -7.781 2.854 1.00 82.19 97 PRO A CA 1
ATOM 767 C C . PRO A 1 97 ? -13.574 -6.943 4.089 1.00 82.19 97 PRO A C 1
ATOM 769 O O . PRO A 1 97 ? -13.536 -5.716 3.975 1.00 82.19 97 PRO A O 1
ATOM 772 N N . LEU A 1 98 ? -13.270 -7.579 5.219 1.00 86.44 98 LEU A N 1
ATOM 773 C CA . LEU A 1 98 ? -13.190 -6.933 6.533 1.00 86.44 98 LEU A CA 1
ATOM 774 C C . LEU A 1 98 ? -12.123 -5.856 6.626 1.00 86.44 98 LEU A C 1
ATOM 776 O O . LEU A 1 98 ? -12.329 -4.855 7.306 1.00 86.44 98 LEU A O 1
ATOM 780 N N . ARG A 1 99 ? -10.993 -6.027 5.930 1.00 89.19 99 ARG A N 1
ATOM 781 C CA . ARG A 1 99 ? -9.914 -5.035 5.932 1.00 89.19 99 ARG A CA 1
ATOM 782 C C . ARG A 1 99 ? -10.378 -3.735 5.272 1.00 89.19 99 ARG A C 1
ATOM 784 O O . ARG A 1 99 ? -10.490 -3.727 4.045 1.00 89.19 99 ARG A O 1
ATOM 791 N N . PRO A 1 100 ? -10.564 -2.611 5.989 1.00 89.25 100 PRO A N 1
ATOM 792 C CA . PRO A 1 100 ? -11.078 -1.379 5.394 1.00 89.25 100 PRO A CA 1
ATOM 793 C C . PRO A 1 100 ? -10.140 -0.817 4.326 1.00 89.25 100 PRO A C 1
ATOM 795 O O . PRO A 1 100 ? -8.932 -1.055 4.363 1.00 89.25 100 PRO A O 1
ATOM 798 N N . ALA A 1 101 ? -10.674 -0.015 3.400 1.00 87.19 101 ALA A N 1
ATOM 799 C CA . ALA A 1 101 ? -9.887 0.579 2.313 1.00 87.19 101 ALA A CA 1
ATOM 800 C C . ALA A 1 101 ? -8.652 1.340 2.827 1.00 87.19 101 ALA A C 1
ATOM 802 O O . ALA A 1 101 ? -7.558 1.137 2.313 1.00 87.19 101 ALA A O 1
ATOM 803 N N . VAL A 1 102 ? -8.801 2.117 3.903 1.00 86.62 102 VAL A N 1
ATOM 804 C CA . VAL A 1 102 ? -7.695 2.834 4.565 1.00 86.62 102 VAL A CA 1
ATOM 805 C C . VAL A 1 102 ? -6.573 1.900 5.041 1.00 86.62 102 VAL A C 1
ATOM 807 O O . VAL A 1 102 ? -5.400 2.229 4.912 1.00 86.62 102 VAL A O 1
ATOM 810 N N . CYS A 1 103 ? -6.909 0.696 5.515 1.00 87.31 103 CYS A N 1
ATOM 811 C CA . CYS A 1 103 ? -5.933 -0.321 5.912 1.00 87.31 103 CYS A CA 1
ATOM 812 C C . CYS A 1 103 ? -5.332 -1.046 4.706 1.00 87.31 103 CYS A C 1
ATOM 814 O O . CYS A 1 103 ? -4.187 -1.497 4.771 1.00 87.31 103 CYS A O 1
ATOM 816 N N . ARG A 1 104 ? -6.115 -1.236 3.636 1.00 86.25 104 ARG A N 1
ATOM 817 C CA . ARG A 1 104 ? -5.659 -1.875 2.394 1.00 86.25 104 ARG A CA 1
ATOM 818 C C . ARG A 1 104 ? -4.718 -0.984 1.605 1.00 86.25 104 ARG A C 1
ATOM 820 O O . ARG A 1 104 ? -3.884 -1.542 0.923 1.00 86.25 104 ARG A O 1
ATOM 827 N N . LEU A 1 105 ? -4.856 0.338 1.701 1.00 86.31 105 LEU A N 1
ATOM 828 C CA . LEU A 1 105 ? -4.028 1.323 1.000 1.00 86.31 105 LEU A CA 1
ATOM 829 C C . LEU A 1 105 ? -2.761 1.724 1.766 1.00 86.31 105 LEU A C 1
ATOM 831 O O . LEU A 1 105 ? -1.868 2.331 1.186 1.00 86.31 105 LEU A O 1
ATOM 835 N N . TYR A 1 106 ? -2.642 1.372 3.047 1.00 84.88 106 TYR A N 1
ATOM 836 C CA . TYR A 1 106 ? -1.414 1.588 3.810 1.00 84.88 106 TYR A CA 1
ATOM 837 C C . TYR A 1 106 ? -0.256 0.754 3.223 1.00 84.88 106 TYR A C 1
ATOM 839 O O . TYR A 1 106 ? -0.453 -0.444 2.988 1.00 84.88 106 TYR A O 1
ATOM 847 N N . PRO A 1 107 ? 0.958 1.314 3.038 1.00 86.25 107 PRO A N 1
ATOM 848 C CA . PRO A 1 107 ? 1.489 2.564 3.614 1.00 86.25 107 PRO A CA 1
ATOM 849 C C . PRO A 1 107 ? 1.224 3.858 2.836 1.00 86.25 107 PRO A C 1
ATOM 851 O O . PRO A 1 107 ? 1.642 4.932 3.261 1.00 86.25 107 PRO A O 1
ATOM 854 N N . PHE A 1 108 ? 0.535 3.783 1.709 1.00 85.88 108 PHE A N 1
ATOM 855 C CA . PHE A 1 108 ? 0.488 4.872 0.741 1.00 85.88 108 PHE A CA 1
ATOM 856 C C . PHE A 1 108 ? -0.580 5.929 1.016 1.00 85.88 108 PHE A C 1
ATOM 858 O O . PHE A 1 108 ? -0.432 7.088 0.647 1.00 85.88 108 PHE A O 1
ATOM 865 N N . SER A 1 109 ? -1.638 5.578 1.739 1.00 75.81 109 SER A N 1
ATOM 866 C CA . SER A 1 109 ? -2.764 6.484 1.976 1.00 75.81 109 SER A CA 1
ATOM 867 C C . SER A 1 109 ? -2.477 7.684 2.901 1.00 75.81 109 SER A C 1
ATOM 869 O O . SER A 1 109 ? -3.342 8.548 3.006 1.00 75.81 109 SER A O 1
ATOM 871 N N . PHE A 1 110 ? -1.313 7.765 3.573 1.00 68.69 110 PHE A N 1
ATOM 872 C CA . PHE A 1 110 ? -1.039 8.779 4.618 1.00 68.69 110 PHE A CA 1
ATOM 873 C C . PHE A 1 110 ? 0.413 9.299 4.667 1.00 68.69 110 PHE A C 1
ATOM 875 O O . PHE A 1 110 ? 0.929 9.593 5.742 1.00 68.69 110 PHE A O 1
ATOM 882 N N . GLY A 1 111 ? 1.083 9.429 3.518 1.00 67.50 111 GLY A N 1
ATOM 883 C CA . GLY A 1 111 ? 2.416 10.051 3.462 1.00 67.50 111 GLY A CA 1
ATOM 884 C C . GLY A 1 111 ? 3.570 9.142 3.900 1.00 67.50 111 GLY A C 1
ATOM 885 O O . GLY A 1 111 ? 4.647 9.636 4.226 1.00 67.50 111 GLY A O 1
ATOM 886 N N . GLY A 1 112 ? 3.356 7.823 3.896 1.00 75.81 112 GLY A N 1
ATOM 887 C CA . GLY A 1 112 ? 4.411 6.830 4.055 1.00 75.81 112 GLY A CA 1
ATOM 888 C C . GLY A 1 112 ? 4.151 5.773 5.127 1.00 75.81 112 GLY A C 1
ATOM 889 O O . GLY A 1 112 ? 3.233 5.837 5.944 1.00 75.81 112 GLY A O 1
ATOM 890 N N . GLY A 1 113 ? 4.999 4.752 5.096 1.00 80.81 113 GLY A N 1
ATOM 891 C CA . GLY A 1 113 ? 4.975 3.597 5.980 1.00 80.81 113 GLY A CA 1
ATOM 892 C C . GLY A 1 113 ? 5.966 3.681 7.134 1.00 80.81 113 GLY A C 1
ATOM 893 O O . GLY A 1 113 ? 6.883 4.496 7.158 1.00 80.81 113 GLY A O 1
ATOM 894 N N . ALA A 1 114 ? 5.809 2.777 8.096 1.00 82.38 114 ALA A N 1
ATOM 895 C CA . ALA A 1 114 ? 6.727 2.651 9.217 1.00 82.38 114 ALA A CA 1
ATOM 896 C C . ALA A 1 114 ? 8.097 2.113 8.774 1.00 82.38 114 ALA A C 1
ATOM 898 O O . ALA A 1 114 ? 8.165 1.051 8.155 1.00 82.38 114 ALA A O 1
ATOM 899 N N . GLU A 1 115 ? 9.195 2.750 9.195 1.00 82.88 115 GLU A N 1
ATOM 900 C CA . GLU A 1 115 ? 10.563 2.254 8.941 1.00 82.88 115 GLU A CA 1
ATOM 901 C C . GLU A 1 115 ? 10.798 0.846 9.495 1.00 82.88 115 GLU A C 1
ATOM 903 O O . GLU A 1 115 ? 11.566 0.067 8.947 1.00 82.88 115 GLU A O 1
ATOM 908 N N . LYS A 1 116 ? 10.103 0.460 10.565 1.00 83.94 116 LYS A N 1
ATOM 909 C CA . LYS A 1 116 ? 10.204 -0.900 11.109 1.00 83.94 116 LYS A CA 1
ATOM 910 C 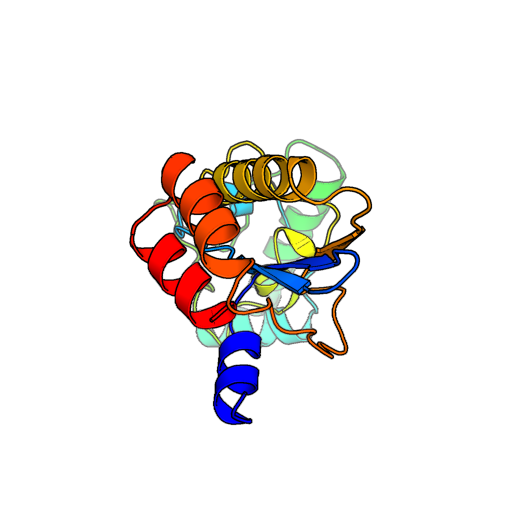C . LYS A 1 116 ? 9.508 -1.970 10.262 1.00 83.94 116 LYS A C 1
ATOM 912 O O . LYS A 1 116 ? 9.621 -3.148 10.580 1.00 83.94 116 LYS A O 1
ATOM 917 N N . CYS A 1 117 ? 8.768 -1.594 9.217 1.00 87.56 117 CYS A N 1
ATOM 918 C CA . CYS A 1 117 ? 8.133 -2.535 8.299 1.00 87.56 117 CYS A CA 1
ATOM 919 C C . CYS A 1 117 ? 9.151 -2.991 7.234 1.00 87.56 117 CYS A C 1
ATOM 921 O O . CYS A 1 117 ? 9.552 -2.171 6.404 1.00 87.56 117 CYS A O 1
ATOM 923 N N . PRO A 1 118 ? 9.546 -4.282 7.199 1.00 89.44 118 PRO A N 1
ATOM 924 C CA . PRO A 1 118 ? 10.517 -4.773 6.221 1.00 89.44 118 PRO A CA 1
ATOM 925 C C . PRO A 1 118 ? 10.048 -4.568 4.777 1.00 89.44 118 PRO A C 1
ATOM 927 O O . PRO A 1 118 ? 10.808 -4.047 3.970 1.00 89.44 118 PRO A O 1
ATOM 930 N N . SER A 1 119 ? 8.771 -4.858 4.491 1.00 90.69 119 SER A N 1
ATOM 931 C CA . SER A 1 119 ? 8.152 -4.631 3.177 1.00 90.69 119 SER A CA 1
ATOM 932 C C . SER A 1 119 ? 8.257 -3.181 2.717 1.00 90.69 119 SER A C 1
ATOM 934 O O . SER A 1 119 ? 8.505 -2.914 1.549 1.00 90.69 119 SER A O 1
ATOM 936 N N . TYR A 1 120 ? 8.059 -2.224 3.629 1.00 90.81 120 TYR A N 1
ATOM 937 C CA . TYR A 1 120 ? 8.106 -0.809 3.269 1.00 90.81 120 TYR A CA 1
ATOM 938 C C . TYR A 1 120 ? 9.535 -0.322 3.041 1.00 90.81 120 TYR A C 1
ATOM 940 O O . TYR A 1 120 ? 9.789 0.423 2.099 1.00 90.81 120 TYR A O 1
ATOM 948 N N . ARG A 1 121 ? 10.488 -0.780 3.861 1.00 91.06 121 ARG A N 1
ATOM 949 C CA . ARG A 1 121 ? 11.915 -0.511 3.637 1.00 91.06 121 ARG A CA 1
ATOM 950 C C . ARG A 1 121 ? 12.392 -1.064 2.303 1.00 91.06 121 ARG A C 1
ATOM 952 O O . ARG A 1 121 ? 13.080 -0.361 1.570 1.00 91.06 121 ARG A O 1
ATOM 959 N N . GLU A 1 122 ? 12.026 -2.307 2.015 1.00 92.38 122 GLU A N 1
ATOM 960 C CA . GLU A 1 122 ? 12.336 -2.969 0.755 1.00 92.38 122 GLU A CA 1
ATOM 961 C C . GLU A 1 122 ? 11.744 -2.184 -0.428 1.00 92.38 122 GLU A C 1
ATOM 963 O O . GLU A 1 122 ? 12.469 -1.829 -1.354 1.00 92.38 122 GLU A O 1
ATOM 968 N N . HIS A 1 123 ? 10.471 -1.802 -0.344 1.00 93.31 123 HIS A N 1
ATOM 969 C CA . HIS A 1 123 ? 9.805 -1.010 -1.372 1.00 93.31 123 HIS A CA 1
ATOM 970 C C . HIS A 1 123 ? 10.479 0.356 -1.615 1.00 93.31 123 HIS A C 1
ATOM 972 O O . HIS A 1 123 ? 10.798 0.696 -2.754 1.00 93.31 123 HIS A O 1
ATOM 978 N N . LYS A 1 124 ? 10.783 1.116 -0.551 1.00 92.50 124 LYS A N 1
ATOM 979 C CA . LYS A 1 124 ? 11.508 2.395 -0.669 1.00 92.50 124 LYS A CA 1
ATOM 980 C C . LYS A 1 124 ? 12.886 2.233 -1.301 1.00 92.50 124 LYS A C 1
ATOM 982 O O . LYS A 1 124 ? 13.281 3.071 -2.102 1.00 92.50 124 LYS A O 1
ATOM 987 N N . ARG A 1 125 ? 13.611 1.165 -0.950 1.00 93.69 125 ARG A N 1
ATOM 988 C CA . ARG A 1 125 ? 14.921 0.866 -1.542 1.00 93.69 125 ARG A CA 1
ATOM 989 C C . ARG A 1 125 ? 14.806 0.739 -3.062 1.00 93.69 125 ARG A C 1
ATOM 991 O O . ARG A 1 125 ? 15.618 1.329 -3.767 1.00 93.69 125 ARG A O 1
ATOM 998 N N . PHE A 1 126 ? 13.797 0.028 -3.564 1.00 94.06 126 PHE A N 1
ATOM 999 C CA . PHE A 1 126 ? 13.602 -0.119 -5.009 1.00 94.06 126 PHE A CA 1
ATOM 1000 C C . PHE A 1 126 ? 13.166 1.173 -5.683 1.00 94.06 126 PHE A C 1
ATOM 1002 O O . PHE A 1 126 ? 13.674 1.471 -6.759 1.00 94.06 126 PHE A O 1
ATOM 1009 N N . LEU A 1 127 ? 12.310 1.975 -5.041 1.00 93.38 127 LEU A N 1
ATOM 1010 C CA . LEU A 1 127 ? 11.994 3.313 -5.543 1.00 93.38 127 LEU A CA 1
ATOM 1011 C C . LEU A 1 127 ? 13.260 4.153 -5.709 1.00 93.38 127 LEU A C 1
ATOM 1013 O O . LEU A 1 127 ? 13.482 4.711 -6.779 1.00 93.38 127 LEU A O 1
ATOM 1017 N N . THR A 1 128 ? 14.121 4.203 -4.690 1.00 93.50 128 THR A N 1
ATOM 1018 C CA . THR A 1 128 ? 15.395 4.930 -4.762 1.00 93.50 128 THR A CA 1
ATOM 1019 C C . THR A 1 128 ? 16.266 4.428 -5.909 1.00 93.50 128 THR A C 1
ATOM 1021 O O . THR A 1 128 ? 16.719 5.230 -6.716 1.00 93.50 128 THR A O 1
ATOM 1024 N N . ILE A 1 129 ? 16.462 3.114 -6.025 1.00 93.31 129 ILE A N 1
ATOM 1025 C CA . ILE A 1 129 ? 17.303 2.536 -7.080 1.00 93.31 129 ILE A CA 1
ATOM 1026 C C . ILE A 1 129 ? 16.735 2.876 -8.464 1.00 93.31 129 ILE A C 1
ATOM 1028 O O . ILE A 1 129 ? 17.419 3.504 -9.262 1.00 93.31 129 ILE A O 1
ATOM 1032 N N . LEU A 1 130 ? 15.466 2.567 -8.731 1.00 92.12 130 LEU A N 1
ATOM 1033 C CA . LEU A 1 130 ? 14.865 2.745 -10.058 1.00 92.12 130 LEU A CA 1
ATOM 1034 C C . LEU A 1 130 ? 14.741 4.218 -10.481 1.00 92.12 130 LEU A C 1
ATOM 1036 O O . LEU A 1 130 ? 14.870 4.540 -11.662 1.00 92.12 130 LEU A O 1
ATOM 1040 N N . THR A 1 131 ? 14.532 5.130 -9.527 1.00 91.50 131 THR A N 1
ATOM 1041 C CA . THR A 1 131 ? 14.454 6.575 -9.812 1.00 91.50 131 THR A CA 1
ATOM 1042 C C . THR A 1 131 ? 15.816 7.192 -10.121 1.00 91.50 131 THR A C 1
ATOM 1044 O O . THR A 1 131 ? 15.889 8.101 -10.945 1.00 91.50 131 THR A O 1
ATOM 1047 N N . HIS A 1 132 ? 16.909 6.674 -9.547 1.00 86.75 132 HIS A N 1
ATOM 1048 C CA . HIS A 1 132 ? 18.264 7.116 -9.899 1.00 86.75 132 HIS A CA 1
ATOM 1049 C C . HIS A 1 132 ? 18.635 6.806 -11.354 1.00 86.75 132 HIS A C 1
ATOM 1051 O O . HIS A 1 132 ? 19.381 7.574 -11.959 1.00 86.75 132 HIS A O 1
ATOM 1057 N N . HIS A 1 133 ? 18.084 5.732 -11.921 1.00 72.25 133 HIS A N 1
ATOM 1058 C CA . HIS A 1 133 ? 18.285 5.363 -13.324 1.00 72.25 133 HIS A CA 1
ATOM 1059 C C . HIS A 1 133 ? 17.334 6.089 -14.290 1.00 72.25 133 HIS A C 1
ATOM 1061 O O . HIS A 1 133 ? 17.572 6.080 -15.492 1.00 72.25 133 HIS A O 1
ATOM 1067 N N . SER A 1 134 ? 16.291 6.761 -13.783 1.00 68.81 134 SER A N 1
ATOM 1068 C CA . SER A 1 134 ? 15.233 7.370 -14.609 1.00 68.81 134 SER A CA 1
ATOM 1069 C C . SER A 1 134 ? 14.996 8.881 -14.388 1.00 68.81 134 SER A C 1
ATOM 1071 O O . SER A 1 134 ? 13.838 9.294 -14.303 1.00 68.81 134 SER A O 1
ATOM 1073 N N . PRO A 1 135 ? 16.012 9.760 -14.279 1.00 73.56 135 PRO A N 1
ATOM 1074 C CA . PRO A 1 135 ? 15.765 11.195 -14.139 1.00 73.56 135 PRO A CA 1
ATOM 1075 C C . PRO A 1 135 ? 15.392 11.855 -15.487 1.00 73.56 135 PRO A C 1
ATOM 1077 O O . PRO A 1 135 ? 16.057 11.600 -16.492 1.00 73.56 135 PRO A O 1
ATOM 1080 N N . PRO A 1 136 ? 14.409 12.781 -15.534 1.00 77.50 136 PRO A N 1
ATOM 1081 C CA . PRO A 1 136 ? 13.476 13.176 -14.474 1.00 77.50 136 PRO A CA 1
ATOM 1082 C C . PRO A 1 136 ? 12.297 12.195 -14.327 1.00 77.50 136 PRO A C 1
ATOM 1084 O O . PRO A 1 136 ? 11.726 11.754 -15.323 1.00 77.50 136 PRO A O 1
ATOM 1087 N N . CYS A 1 137 ? 11.874 11.936 -13.085 1.00 87.00 137 CYS A N 1
ATOM 1088 C CA . CYS A 1 137 ? 10.709 11.100 -12.791 1.00 87.00 137 CYS A CA 1
ATOM 1089 C C . CYS A 1 137 ? 9.818 11.668 -11.681 1.00 87.00 137 CYS A C 1
ATOM 1091 O O . CYS A 1 137 ? 10.280 12.413 -10.813 1.00 87.00 137 CYS A O 1
ATOM 1093 N N . GLN A 1 138 ? 8.547 11.264 -11.681 1.00 88.88 138 GLN A N 1
ATOM 1094 C CA . GLN A 1 138 ? 7.593 11.518 -10.595 1.00 88.88 138 GLN A CA 1
ATOM 1095 C C . GLN A 1 138 ? 7.111 10.195 -9.998 1.00 88.88 138 GLN A C 1
ATOM 1097 O O . GLN A 1 138 ? 7.037 9.190 -10.700 1.00 88.88 138 GLN A O 1
ATOM 1102 N N . ILE A 1 139 ? 6.808 10.182 -8.698 1.00 88.00 139 ILE A N 1
ATOM 1103 C CA . ILE A 1 139 ? 6.346 8.982 -7.991 1.00 88.00 139 ILE A CA 1
ATOM 1104 C C . ILE A 1 139 ? 4.917 9.211 -7.515 1.00 88.00 139 ILE A C 1
ATOM 1106 O O . ILE A 1 139 ? 4.635 10.196 -6.833 1.00 88.00 139 ILE A O 1
ATOM 1110 N N . TYR A 1 140 ? 4.038 8.272 -7.846 1.00 87.12 140 TYR A N 1
ATOM 1111 C CA . TYR A 1 140 ? 2.648 8.257 -7.409 1.00 87.12 140 TYR A CA 1
ATOM 1112 C C . TYR A 1 140 ? 2.318 6.926 -6.764 1.00 87.12 140 TYR A C 1
ATOM 1114 O O . TYR A 1 140 ? 2.639 5.880 -7.314 1.00 87.12 140 TYR A O 1
ATOM 1122 N N . ASP A 1 141 ? 1.600 6.933 -5.651 1.00 85.94 141 ASP A N 1
ATOM 1123 C CA . ASP A 1 141 ? 1.173 5.682 -5.036 1.00 85.94 141 ASP A CA 1
ATOM 1124 C C . ASP A 1 141 ? -0.226 5.254 -5.485 1.00 85.94 141 ASP A C 1
ATOM 1126 O O . ASP A 1 141 ? -1.038 6.074 -5.922 1.00 85.94 141 ASP A O 1
ATOM 1130 N N . ALA A 1 142 ? -0.545 3.968 -5.317 1.00 80.75 142 ALA A N 1
ATOM 1131 C CA . ALA A 1 142 ? -1.836 3.384 -5.685 1.00 80.75 142 ALA A CA 1
ATOM 1132 C C . ALA A 1 142 ? -3.053 4.131 -5.096 1.00 80.75 142 ALA A C 1
ATOM 1134 O O . ALA A 1 142 ? -4.107 4.177 -5.728 1.00 80.75 142 ALA A O 1
ATOM 1135 N N . SER A 1 143 ? -2.924 4.765 -3.923 1.00 79.56 143 SER A N 1
ATOM 1136 C CA . SER A 1 143 ? -3.986 5.595 -3.327 1.00 79.56 143 SER A CA 1
ATOM 1137 C C . SER A 1 143 ? -4.269 6.892 -4.092 1.00 79.56 143 SER A C 1
ATOM 1139 O O . SER A 1 143 ? -5.361 7.442 -3.962 1.00 79.56 143 SER A O 1
ATOM 1141 N N . PHE A 1 144 ? -3.309 7.371 -4.884 1.00 77.69 144 PHE A N 1
ATOM 1142 C CA . PHE A 1 144 ? -3.366 8.625 -5.640 1.00 77.69 144 PHE A CA 1
ATOM 1143 C C . PHE A 1 144 ? -3.343 8.409 -7.158 1.00 77.69 144 PHE A C 1
ATOM 1145 O O . PHE A 1 144 ? -3.244 9.377 -7.908 1.00 77.69 144 PHE A O 1
ATOM 1152 N N . CYS A 1 145 ? -3.470 7.159 -7.620 1.00 76.00 145 CYS A N 1
ATOM 1153 C CA . CYS A 1 145 ? -3.530 6.793 -9.037 1.00 76.00 145 CYS A CA 1
ATOM 1154 C C . CYS A 1 145 ? -4.971 6.431 -9.463 1.00 76.00 145 CYS A C 1
ATOM 1156 O O . CYS A 1 145 ? -5.260 5.253 -9.685 1.00 76.00 145 CYS A O 1
ATOM 1158 N N . PRO A 1 146 ? -5.907 7.397 -9.590 1.00 61.78 146 PRO A N 1
ATOM 1159 C CA . PRO A 1 146 ? -7.303 7.103 -9.928 1.00 61.78 146 PRO A CA 1
ATOM 1160 C C . PRO A 1 146 ? -7.489 6.628 -11.379 1.00 61.78 146 PRO A C 1
ATOM 1162 O O . PRO A 1 146 ? -8.485 5.976 -11.688 1.00 61.78 146 PRO A O 1
ATOM 1165 N N . ASN A 1 147 ? -6.542 6.938 -12.269 1.00 68.25 147 ASN A N 1
ATOM 1166 C CA . ASN A 1 147 ? -6.510 6.460 -13.646 1.00 68.25 147 ASN A CA 1
ATOM 1167 C C . ASN A 1 147 ? -5.085 6.026 -13.993 1.00 68.25 147 ASN A C 1
ATOM 1169 O O . ASN A 1 147 ? -4.140 6.788 -13.796 1.00 68.25 147 ASN A O 1
ATOM 1173 N N . LEU A 1 148 ? -4.935 4.792 -14.475 1.00 73.06 148 LEU A N 1
ATOM 1174 C CA . LEU A 1 148 ? -3.624 4.186 -14.634 1.00 73.06 148 LEU A CA 1
ATOM 1175 C C . LEU A 1 148 ? -2.929 4.509 -15.949 1.00 73.06 148 LEU A C 1
ATOM 1177 O O . LEU A 1 148 ? -1.719 4.392 -15.926 1.00 73.06 148 LEU A O 1
ATOM 1181 N N . ASN A 1 149 ? -3.631 4.908 -17.025 1.00 83.44 149 ASN A N 1
ATOM 1182 C CA . ASN A 1 149 ? -3.084 5.252 -18.359 1.00 83.44 149 ASN A CA 1
ATOM 1183 C C . ASN A 1 149 ? -1.584 4.926 -18.554 1.00 83.44 149 ASN A C 1
ATOM 1185 O O . ASN A 1 149 ? -0.760 5.831 -18.656 1.00 83.44 149 ASN A O 1
ATOM 1189 N N . LEU A 1 150 ? -1.242 3.631 -18.545 1.00 87.69 150 LEU A N 1
ATOM 1190 C CA . LEU A 1 150 ? 0.148 3.192 -18.412 1.00 87.69 150 LEU A CA 1
ATOM 1191 C C . LEU A 1 150 ? 0.866 3.272 -19.752 1.00 87.69 150 LEU A C 1
ATOM 1193 O O . LEU A 1 150 ? 0.410 2.699 -20.750 1.00 87.69 150 LEU A O 1
ATOM 1197 N N . ARG A 1 151 ? 2.025 3.924 -19.750 1.00 91.12 151 ARG A N 1
ATOM 1198 C CA . ARG A 1 151 ? 2.986 3.898 -20.850 1.00 91.12 151 ARG A CA 1
ATOM 1199 C C . ARG A 1 151 ? 3.888 2.685 -20.679 1.00 91.12 151 ARG A C 1
ATOM 1201 O O . ARG A 1 151 ? 4.539 2.521 -19.652 1.00 91.12 151 ARG A O 1
ATOM 1208 N N . ARG A 1 152 ? 3.900 1.819 -21.688 1.00 92.12 152 ARG A N 1
ATOM 1209 C CA . ARG A 1 152 ? 4.683 0.581 -21.663 1.00 92.12 152 ARG A CA 1
ATOM 1210 C C . ARG A 1 152 ? 6.173 0.874 -21.718 1.00 92.12 152 ARG A C 1
ATOM 1212 O O . ARG A 1 152 ? 6.590 1.760 -22.459 1.00 92.12 152 ARG A O 1
ATOM 1219 N N . ILE A 1 153 ? 6.937 0.068 -20.993 1.00 93.06 153 ILE A N 1
ATOM 1220 C CA . ILE A 1 153 ? 8.388 0.014 -21.118 1.00 93.06 153 ILE A CA 1
ATOM 1221 C C . ILE A 1 153 ? 8.723 -0.537 -22.514 1.00 93.06 153 ILE A C 1
ATOM 1223 O O . ILE A 1 153 ? 8.176 -1.576 -22.894 1.00 93.06 153 ILE A O 1
ATOM 1227 N N . PRO A 1 154 ? 9.558 0.147 -23.309 1.00 94.38 154 PRO A N 1
ATOM 1228 C CA . PRO A 1 154 ? 10.038 -0.387 -24.577 1.00 94.38 154 PRO A CA 1
ATOM 1229 C C . PRO A 1 154 ? 10.867 -1.664 -24.391 1.00 94.38 154 PRO A C 1
ATOM 1231 O O . PRO A 1 154 ? 11.654 -1.768 -23.454 1.00 94.38 154 PRO A O 1
ATOM 1234 N N . ASP A 1 155 ? 10.765 -2.608 -25.332 1.00 94.81 155 ASP A N 1
ATOM 1235 C CA . ASP A 1 155 ? 11.461 -3.907 -25.251 1.00 94.81 155 ASP A CA 1
ATOM 1236 C C . ASP A 1 155 ? 12.988 -3.777 -25.093 1.00 94.81 155 ASP A C 1
ATOM 1238 O O . ASP A 1 155 ? 13.630 -4.658 -24.529 1.00 94.81 155 ASP A O 1
ATOM 1242 N N . HIS A 1 156 ? 13.579 -2.683 -25.586 1.00 94.25 156 HIS A N 1
ATOM 1243 C CA . HIS A 1 156 ? 15.014 -2.419 -25.465 1.00 94.25 156 HIS A CA 1
ATOM 1244 C C . HIS A 1 156 ? 15.425 -1.844 -24.103 1.00 94.25 156 HIS A C 1
ATOM 1246 O O . HIS A 1 156 ? 16.571 -2.032 -23.712 1.00 94.25 156 HIS A O 1
ATOM 1252 N N . ASP A 1 157 ? 14.509 -1.190 -23.381 1.00 92.75 157 ASP A N 1
ATOM 1253 C CA . ASP A 1 157 ? 14.759 -0.636 -22.043 1.00 92.75 157 ASP A CA 1
ATOM 1254 C C . ASP A 1 157 ? 14.512 -1.682 -20.939 1.00 92.75 157 ASP A C 1
ATOM 1256 O O . ASP A 1 157 ? 15.092 -1.613 -19.853 1.00 92.75 157 ASP A O 1
ATOM 1260 N N . TRP A 1 158 ? 13.656 -2.680 -21.202 1.00 94.81 158 TRP A N 1
ATOM 1261 C CA . TRP A 1 158 ? 13.261 -3.682 -20.206 1.00 94.81 158 TRP A CA 1
ATOM 1262 C C . TRP A 1 158 ? 14.428 -4.470 -19.581 1.00 94.81 158 TRP A C 1
ATOM 1264 O O . TRP A 1 158 ? 14.434 -4.599 -18.353 1.00 94.81 158 TRP A O 1
ATOM 1274 N N . PRO A 1 159 ? 15.421 -4.981 -20.342 1.00 96.31 159 PRO A N 1
ATOM 1275 C CA . PRO A 1 159 ? 16.522 -5.747 -19.759 1.00 96.31 159 PRO A CA 1
ATOM 1276 C C . PRO A 1 159 ? 17.311 -4.966 -18.704 1.00 96.31 159 PRO A C 1
ATOM 1278 O O . PRO A 1 159 ? 17.603 -5.518 -17.648 1.00 96.31 159 PRO A O 1
ATOM 1281 N N . GLU A 1 160 ? 17.595 -3.682 -18.947 1.00 94.56 160 GLU A N 1
ATOM 1282 C CA . GLU A 1 160 ? 18.345 -2.832 -18.012 1.00 94.56 160 GLU A CA 1
ATOM 1283 C C . GLU A 1 160 ? 17.543 -2.554 -16.733 1.00 94.56 160 GLU A C 1
ATOM 1285 O O . GLU A 1 160 ? 18.075 -2.639 -15.621 1.00 94.56 160 GLU A O 1
ATOM 1290 N N . ILE A 1 161 ? 16.243 -2.271 -16.869 1.00 94.12 161 ILE A N 1
ATOM 1291 C CA . ILE A 1 161 ? 15.345 -2.042 -15.728 1.00 94.12 161 ILE A CA 1
ATOM 1292 C C . ILE A 1 161 ? 15.226 -3.309 -14.876 1.00 94.12 161 ILE A C 1
ATOM 1294 O O . ILE A 1 161 ? 15.298 -3.239 -13.645 1.00 94.12 161 ILE A O 1
ATOM 1298 N N . LEU A 1 162 ? 15.059 -4.468 -15.519 1.00 95.94 162 LEU A N 1
ATOM 1299 C CA . LEU A 1 162 ? 14.954 -5.747 -14.828 1.00 95.94 162 LEU A CA 1
ATOM 1300 C C . LEU A 1 162 ? 16.271 -6.124 -14.142 1.00 95.94 162 LEU A C 1
ATOM 1302 O O . LEU A 1 162 ? 16.237 -6.512 -12.977 1.00 95.94 162 LEU A O 1
ATOM 1306 N N . GLU A 1 163 ? 17.414 -5.962 -14.812 1.00 95.94 163 GLU A N 1
ATOM 1307 C CA . GLU A 1 163 ? 18.735 -6.220 -14.226 1.00 95.94 163 GLU A CA 1
ATOM 1308 C C . GLU A 1 163 ? 18.982 -5.320 -13.010 1.00 95.94 163 GLU A C 1
ATOM 1310 O O . GLU A 1 163 ? 19.363 -5.805 -11.944 1.00 95.94 163 GLU A O 1
ATOM 1315 N N . THR A 1 164 ? 18.672 -4.027 -13.127 1.00 95.00 164 THR A N 1
ATOM 1316 C CA . THR A 1 164 ? 18.755 -3.058 -12.024 1.00 95.00 164 THR A CA 1
ATOM 1317 C C . THR A 1 164 ? 17.887 -3.492 -10.838 1.00 95.00 164 THR A C 1
ATOM 1319 O O . THR A 1 164 ? 18.324 -3.466 -9.681 1.00 95.00 164 THR A O 1
ATOM 1322 N N . PHE A 1 165 ? 16.656 -3.933 -11.111 1.00 95.00 165 PHE A N 1
ATOM 1323 C CA . PHE A 1 165 ? 15.751 -4.438 -10.086 1.00 95.00 165 PHE A CA 1
ATOM 1324 C C . PHE A 1 165 ? 16.274 -5.739 -9.454 1.00 95.00 165 PHE A C 1
ATOM 1326 O O . PHE A 1 165 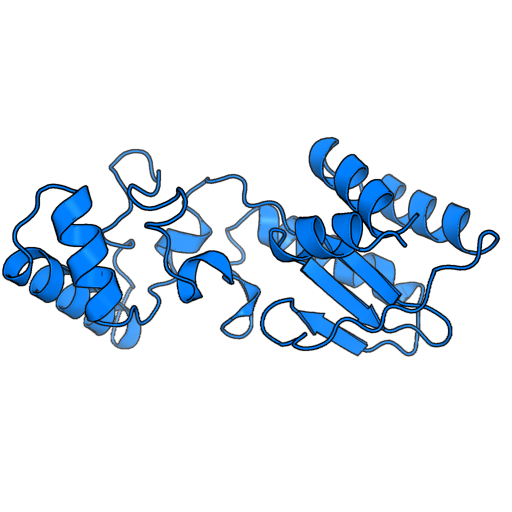? 16.322 -5.843 -8.232 1.00 95.00 165 PHE A O 1
ATOM 1333 N N . GLN A 1 166 ? 16.741 -6.712 -10.232 1.00 96.06 166 GLN A N 1
ATOM 1334 C CA . GLN A 1 166 ? 17.263 -7.986 -9.720 1.00 96.06 166 GLN A CA 1
ATOM 1335 C C . GLN A 1 166 ? 18.558 -7.813 -8.915 1.00 96.06 166 GLN A C 1
ATOM 1337 O O . GLN A 1 166 ? 18.698 -8.395 -7.836 1.00 96.06 166 GLN A O 1
ATOM 1342 N N . ALA A 1 167 ? 19.473 -6.955 -9.376 1.00 94.38 167 ALA A N 1
ATOM 1343 C CA . ALA A 1 167 ? 20.734 -6.652 -8.697 1.00 94.38 167 ALA A CA 1
ATOM 1344 C C . ALA A 1 167 ? 20.523 -6.069 -7.288 1.00 94.38 167 ALA A C 1
ATOM 1346 O O . ALA A 1 167 ? 21.387 -6.186 -6.418 1.00 94.38 167 ALA A O 1
ATOM 1347 N N . SER A 1 168 ? 19.351 -5.484 -7.029 1.00 91.06 168 SER A N 1
ATOM 1348 C CA . SER A 1 168 ? 18.984 -4.956 -5.715 1.00 91.06 168 SER A CA 1
ATOM 1349 C C . SER A 1 168 ? 18.511 -6.016 -4.703 1.00 91.06 168 SER A C 1
ATOM 1351 O O . SER A 1 168 ? 18.253 -5.693 -3.536 1.00 91.06 168 SER A O 1
ATOM 1353 N N . GLY A 1 169 ? 18.439 -7.286 -5.117 1.00 94.81 169 GLY A N 1
ATOM 1354 C CA . GLY A 1 169 ? 18.084 -8.429 -4.276 1.00 94.81 169 GLY A CA 1
ATOM 1355 C C . GLY A 1 169 ? 16.633 -8.399 -3.780 1.00 94.81 169 GLY A C 1
ATOM 1356 O O . GLY A 1 169 ? 16.423 -8.285 -2.565 1.00 94.81 169 GLY A O 1
ATOM 1357 N N . PRO A 1 170 ? 15.634 -8.446 -4.681 1.00 94.81 170 PRO A N 1
ATOM 1358 C CA . PRO A 1 170 ? 14.231 -8.598 -4.319 1.00 94.81 170 PRO A CA 1
ATOM 1359 C C . PRO A 1 170 ? 13.925 -10.011 -3.823 1.00 94.81 170 PRO A C 1
ATOM 1361 O O . PRO A 1 170 ? 14.596 -10.983 -4.168 1.00 94.81 170 PRO A O 1
ATOM 1364 N N . SER A 1 171 ? 12.868 -10.144 -3.022 1.00 92.75 171 SER A N 1
ATOM 1365 C CA . SER A 1 171 ? 12.277 -11.463 -2.784 1.00 92.75 171 SER A CA 1
ATOM 1366 C C . SER A 1 171 ? 11.711 -12.054 -4.084 1.00 92.75 171 SER A C 1
ATOM 1368 O O . SER A 1 171 ? 11.221 -11.326 -4.948 1.00 92.75 171 SER A O 1
ATOM 1370 N N . ALA A 1 172 ? 11.704 -13.386 -4.197 1.00 93.56 172 ALA A N 1
ATOM 1371 C CA . ALA A 1 172 ? 11.196 -14.079 -5.385 1.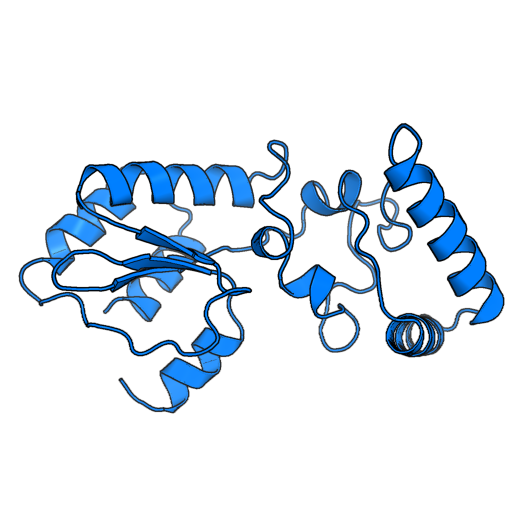00 93.56 172 ALA A CA 1
ATOM 1372 C C . ALA A 1 172 ? 9.725 -13.738 -5.702 1.00 93.56 172 ALA A C 1
ATOM 1374 O O . ALA A 1 172 ? 9.335 -13.650 -6.864 1.00 93.56 172 ALA A O 1
ATOM 1375 N N . GLU A 1 173 ? 8.897 -13.523 -4.672 1.00 92.00 173 GLU A N 1
ATOM 1376 C CA . GLU A 1 173 ? 7.502 -13.110 -4.862 1.00 92.00 173 GLU A CA 1
ATOM 1377 C C . GLU A 1 173 ? 7.415 -11.707 -5.471 1.00 92.00 173 GLU A C 1
ATOM 1379 O O . GLU A 1 173 ? 6.608 -11.463 -6.369 1.00 92.00 173 GLU A O 1
ATOM 1384 N N . LEU A 1 174 ? 8.262 -10.790 -5.004 1.00 92.50 174 LEU A N 1
ATOM 1385 C CA . LEU A 1 174 ? 8.276 -9.427 -5.499 1.00 92.50 174 LEU A CA 1
ATOM 1386 C C . LEU A 1 174 ? 8.815 -9.335 -6.922 1.00 92.50 174 LEU A C 1
ATOM 1388 O O . LEU A 1 174 ? 8.223 -8.635 -7.736 1.00 92.50 174 LEU A O 1
ATOM 1392 N N . GLU A 1 175 ? 9.882 -10.065 -7.229 1.00 95.25 175 GLU A N 1
ATOM 1393 C CA . GLU A 1 175 ? 10.427 -10.161 -8.582 1.00 95.25 175 GLU A CA 1
ATOM 1394 C C . GLU A 1 175 ? 9.398 -10.688 -9.572 1.00 95.25 175 GLU A C 1
ATOM 1396 O O . GLU A 1 175 ? 9.149 -10.059 -10.600 1.00 95.25 175 GLU A O 1
ATOM 1401 N N . LYS A 1 176 ? 8.715 -11.779 -9.214 1.00 94.31 176 LYS A N 1
ATOM 1402 C CA . LYS A 1 176 ? 7.633 -12.322 -10.033 1.00 94.31 176 LYS A CA 1
ATOM 1403 C C . LYS A 1 176 ? 6.563 -11.265 -10.324 1.00 94.31 176 LYS A C 1
ATOM 1405 O O . LYS A 1 176 ? 6.180 -11.104 -11.480 1.00 94.31 176 LYS A O 1
ATOM 1410 N N . LYS A 1 177 ? 6.101 -10.536 -9.299 1.00 93.06 177 LYS A N 1
ATOM 1411 C CA . LYS A 1 177 ? 5.094 -9.475 -9.477 1.00 93.06 177 LYS A CA 1
ATOM 1412 C C . LYS A 1 177 ? 5.614 -8.290 -10.283 1.00 93.06 177 LYS A C 1
ATOM 1414 O O . LYS A 1 177 ? 4.857 -7.703 -11.046 1.00 93.06 177 LYS A O 1
ATOM 1419 N N . PHE A 1 178 ? 6.878 -7.919 -10.100 1.00 94.38 178 PHE A N 1
ATOM 1420 C CA . PHE A 1 178 ? 7.493 -6.822 -10.836 1.00 94.38 178 PHE A CA 1
ATOM 1421 C C . PHE A 1 178 ? 7.527 -7.130 -12.334 1.00 94.38 178 PHE A C 1
ATOM 1423 O O . PHE A 1 178 ? 7.098 -6.295 -13.127 1.00 94.38 178 PHE A O 1
ATOM 1430 N N . ILE A 1 179 ? 7.946 -8.341 -12.710 1.00 94.44 179 ILE A N 1
ATOM 1431 C CA . ILE A 1 179 ? 7.927 -8.807 -14.102 1.00 94.44 179 ILE A CA 1
ATOM 1432 C C . ILE A 1 179 ? 6.491 -8.814 -14.639 1.00 94.44 179 ILE A C 1
ATOM 1434 O O . ILE A 1 179 ? 6.224 -8.202 -15.665 1.00 94.44 179 ILE A O 1
ATOM 1438 N N . GLU A 1 180 ? 5.557 -9.428 -13.906 1.00 91.44 180 GLU A N 1
ATOM 1439 C CA . GLU A 1 180 ? 4.145 -9.540 -14.303 1.00 91.44 180 GLU A CA 1
ATOM 1440 C C . GLU A 1 180 ? 3.481 -8.184 -14.595 1.00 91.44 180 GLU A C 1
ATOM 1442 O O . GLU A 1 180 ? 2.614 -8.091 -15.461 1.00 91.44 180 GLU A O 1
ATOM 1447 N N . TRP A 1 181 ? 3.852 -7.127 -13.868 1.00 89.75 181 TRP A N 1
ATOM 1448 C CA . TRP A 1 181 ? 3.204 -5.817 -13.995 1.00 89.75 181 TRP A CA 1
ATOM 1449 C C . TRP A 1 181 ? 3.852 -4.885 -15.011 1.00 89.75 181 TRP A C 1
ATOM 1451 O O . TRP A 1 181 ? 3.219 -3.905 -15.408 1.00 89.75 181 TRP A O 1
ATOM 1461 N N . ASN A 1 182 ? 5.091 -5.158 -15.414 1.00 91.12 182 ASN A N 1
ATOM 1462 C CA . ASN A 1 182 ? 5.869 -4.254 -16.258 1.00 91.12 182 ASN A CA 1
ATOM 1463 C C . ASN A 1 182 ? 6.194 -4.821 -17.649 1.00 91.12 182 ASN A C 1
ATOM 1465 O O . ASN A 1 182 ? 6.584 -4.039 -18.516 1.00 91.12 182 ASN A O 1
ATOM 1469 N N . HIS A 1 183 ? 5.994 -6.126 -17.880 1.00 86.25 183 HIS A N 1
ATOM 1470 C CA . HIS A 1 183 ? 6.319 -6.811 -19.137 1.00 86.25 183 HIS A CA 1
ATOM 1471 C C . HIS A 1 183 ? 5.182 -7.729 -19.622 1.00 86.25 183 HIS A C 1
ATOM 1473 O O . HIS A 1 183 ? 4.522 -7.374 -20.630 1.00 86.25 183 HIS A O 1
#

Secondary structure (DSSP, 8-state):
--HHHHHHHTTSEEEEEE-SS-EEEEEE-----STTTTT------HHHHHHHHHHTT--HHHHHHHHHHHHHHHHHSSPPPPTTB-TTS-BTT-STTTS-HHHHHTTGGGT---TT-HHHHHHHHHHHHHHHHSSS-EEEEGGG-S---PPPPPTTTHHHHHHHHHHT---HHHHHHHHHHH-